Protein AF-A0A133UCU9-F1 (afdb_monomer)

Sequence (94 aa):
MPTNNNGRTIEKESYPVDVVDTTGAGDVFHGAFIAGLLKGYDYETATEFASGASAMNCKSLGGRSGIPTYEELVDFLLERSPGWDERKAGEQNK

Structure (mmCIF, N/CA/C/O backbone):
data_AF-A0A133UCU9-F1
#
_entry.id   AF-A0A133UCU9-F1
#
loop_
_atom_site.group_PDB
_atom_site.id
_atom_site.type_symbol
_atom_site.label_atom_id
_atom_site.label_alt_id
_atom_site.label_comp_id
_atom_site.label_asym_id
_atom_site.label_entity_id
_atom_site.label_seq_id
_atom_site.pdbx_PDB_ins_code
_atom_site.Cartn_x
_atom_site.Cartn_y
_atom_site.Cartn_z
_atom_site.occupancy
_atom_site.B_iso_or_equiv
_atom_site.auth_seq_id
_atom_site.auth_comp_id
_atom_site.auth_asym_id
_atom_site.auth_atom_id
_atom_site.pdbx_PDB_model_num
ATOM 1 N N . MET A 1 1 ? -18.521 28.521 15.335 1.00 37.16 1 MET A N 1
ATOM 2 C CA . MET A 1 1 ? -18.844 27.082 15.392 1.00 37.16 1 MET A CA 1
ATOM 3 C C . MET A 1 1 ? -17.665 26.376 16.030 1.00 37.16 1 MET A C 1
ATOM 5 O O . MET A 1 1 ? -16.567 26.570 15.524 1.00 37.16 1 MET A O 1
ATOM 9 N N . PRO A 1 2 ? -17.828 25.645 17.138 1.00 40.38 2 PRO A N 1
ATOM 10 C CA . PRO A 1 2 ? -16.749 24.813 17.643 1.00 40.38 2 PRO A CA 1
ATOM 11 C C . PRO A 1 2 ? -16.660 23.568 16.749 1.00 40.38 2 PRO A C 1
ATOM 13 O O . PRO A 1 2 ? -17.527 22.701 16.786 1.00 40.38 2 PRO A O 1
ATOM 16 N N . THR A 1 3 ? -15.662 23.526 15.868 1.00 44.78 3 THR A N 1
ATOM 17 C CA . THR A 1 3 ? -15.237 22.294 15.198 1.00 44.78 3 THR A CA 1
ATOM 18 C C . THR A 1 3 ? -14.366 21.540 16.185 1.00 44.78 3 THR A C 1
ATOM 20 O O . THR A 1 3 ? -13.231 21.943 16.443 1.00 44.78 3 THR A O 1
ATOM 23 N N . ASN A 1 4 ? -14.900 20.473 16.764 1.00 49.03 4 ASN A N 1
ATOM 24 C CA . ASN A 1 4 ? -14.146 19.569 17.621 1.00 49.03 4 ASN A CA 1
ATOM 25 C C . ASN A 1 4 ? -13.172 18.781 16.726 1.00 49.03 4 ASN A C 1
ATOM 27 O O . ASN A 1 4 ? -13.422 17.634 16.372 1.00 49.03 4 ASN A O 1
ATOM 31 N N . ASN A 1 5 ? -12.089 19.427 16.292 1.00 51.19 5 ASN A N 1
ATOM 32 C CA . ASN A 1 5 ? -10.973 18.788 15.610 1.00 51.19 5 ASN A CA 1
ATOM 33 C C . ASN A 1 5 ? -10.144 18.065 16.673 1.00 51.19 5 ASN A C 1
ATOM 35 O O . ASN A 1 5 ? -9.089 18.541 17.081 1.00 51.19 5 ASN A O 1
ATOM 39 N N . ASN A 1 6 ? -10.584 16.882 17.100 1.00 60.59 6 ASN A N 1
ATOM 40 C CA . ASN A 1 6 ? -9.709 15.953 17.823 1.00 60.59 6 ASN A CA 1
ATOM 41 C C . ASN A 1 6 ? -8.701 15.311 16.851 1.00 60.59 6 ASN A C 1
ATOM 43 O O . ASN A 1 6 ? -8.490 14.107 16.927 1.00 60.59 6 ASN A O 1
ATOM 47 N N . GLY A 1 7 ? -8.175 16.093 15.893 1.00 67.75 7 GLY A N 1
ATOM 48 C CA . GLY A 1 7 ? -7.489 15.658 14.677 1.00 67.75 7 GLY A CA 1
ATOM 49 C C . GLY A 1 7 ? -6.594 14.460 14.942 1.00 67.75 7 GLY A C 1
ATOM 50 O O . GLY A 1 7 ? -5.511 14.604 15.501 1.00 67.75 7 GLY A O 1
ATOM 51 N N . ARG A 1 8 ? -7.098 13.271 14.601 1.00 78.00 8 ARG A N 1
ATOM 52 C CA . ARG A 1 8 ? -6.380 12.022 14.814 1.00 78.00 8 ARG A CA 1
ATOM 53 C C . ARG A 1 8 ? -5.460 11.838 13.623 1.00 78.00 8 ARG A C 1
ATOM 55 O O . ARG A 1 8 ? -5.931 11.589 12.517 1.00 78.00 8 ARG A O 1
ATOM 62 N N . THR A 1 9 ? -4.167 11.981 13.863 1.00 82.75 9 THR A N 1
ATOM 63 C CA . THR A 1 9 ? -3.133 11.639 12.889 1.00 82.75 9 THR A CA 1
ATOM 64 C C . THR A 1 9 ? -2.801 10.161 13.038 1.00 82.75 9 THR A C 1
ATOM 66 O O . THR A 1 9 ? -2.597 9.682 14.153 1.00 82.75 9 THR A O 1
ATOM 69 N N . ILE A 1 10 ? -2.772 9.443 11.918 1.00 83.06 10 ILE A N 1
ATOM 70 C CA . ILE A 1 10 ? -2.291 8.065 11.837 1.00 83.06 10 ILE A CA 1
ATOM 71 C C . ILE A 1 10 ? -0.995 8.116 11.039 1.00 83.06 10 ILE A C 1
ATOM 73 O O . ILE A 1 10 ? -0.983 8.602 9.910 1.00 83.06 10 ILE A O 1
ATOM 77 N N . GLU A 1 11 ? 0.086 7.634 11.639 1.00 86.00 11 GLU A N 1
ATOM 78 C CA . GLU A 1 11 ? 1.386 7.511 10.989 1.00 86.00 11 GLU A CA 1
ATOM 79 C C . GLU A 1 11 ? 1.716 6.028 10.841 1.00 86.00 11 GLU A C 1
ATOM 81 O O . GLU A 1 11 ? 1.532 5.241 11.771 1.00 86.00 11 GLU A O 1
ATOM 86 N N . LYS A 1 12 ? 2.185 5.639 9.655 1.00 84.62 12 LYS A N 1
ATOM 87 C CA . LYS A 1 12 ? 2.583 4.267 9.348 1.00 84.62 12 LYS A CA 1
ATOM 88 C C . LYS A 1 12 ? 3.921 4.300 8.627 1.00 84.62 12 LYS A C 1
ATOM 90 O O . LYS A 1 12 ? 4.103 5.060 7.678 1.00 84.62 12 LYS A O 1
ATOM 95 N N . GLU A 1 13 ? 4.847 3.466 9.085 1.00 87.44 13 GLU A N 1
ATOM 96 C CA . GLU A 1 13 ? 6.115 3.264 8.393 1.00 87.44 13 GLU A CA 1
ATOM 97 C C . GLU A 1 13 ? 5.905 2.502 7.080 1.00 87.44 13 GLU A C 1
ATOM 99 O O . GLU A 1 13 ? 5.076 1.593 6.984 1.00 87.44 13 GLU A O 1
ATOM 104 N N . SER A 1 14 ? 6.682 2.865 6.061 1.00 85.94 14 SER A N 1
ATOM 105 C CA . SER A 1 14 ? 6.689 2.166 4.778 1.00 85.94 14 SER A CA 1
ATOM 106 C C . SER A 1 14 ? 7.264 0.756 4.908 1.00 85.94 14 SER A C 1
ATOM 108 O O . SER A 1 14 ? 8.229 0.544 5.644 1.00 85.94 14 SER A O 1
ATOM 110 N N . TYR A 1 15 ? 6.767 -0.183 4.103 1.00 92.25 15 TYR A N 1
ATOM 111 C CA . TYR A 1 15 ? 7.356 -1.517 4.028 1.00 92.25 15 TYR A CA 1
ATOM 112 C C . TYR A 1 15 ? 8.67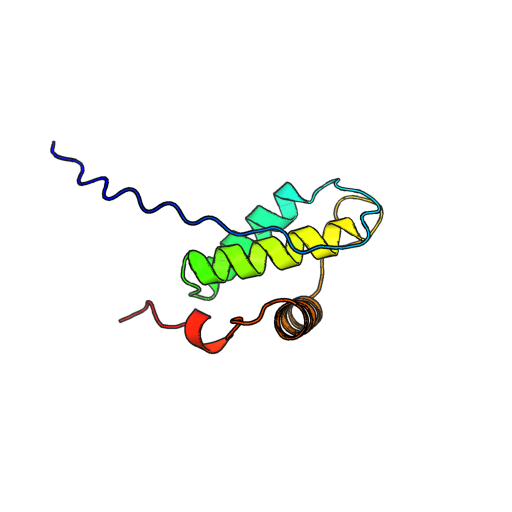7 -1.505 3.244 1.00 92.25 15 TYR A C 1
ATOM 114 O O . TYR A 1 15 ? 8.695 -1.040 2.101 1.00 92.25 15 TYR A O 1
ATOM 122 N N . PRO A 1 16 ? 9.774 -2.051 3.805 1.00 91.88 16 PRO A N 1
ATOM 123 C CA . PRO A 1 16 ? 11.043 -2.137 3.099 1.00 91.88 16 PRO A CA 1
ATOM 124 C C . PRO A 1 16 ? 10.959 -3.184 1.982 1.00 91.88 16 PRO A C 1
ATOM 126 O O . PRO A 1 16 ? 10.678 -4.364 2.221 1.00 91.88 16 PRO A O 1
ATOM 129 N N . VAL A 1 17 ? 11.223 -2.740 0.756 1.00 92.31 17 VAL A N 1
ATOM 130 C CA . VAL A 1 17 ? 11.198 -3.547 -0.468 1.00 92.31 17 VAL A CA 1
ATOM 131 C C . VAL A 1 17 ? 12.350 -3.142 -1.386 1.00 92.31 17 VAL A C 1
ATOM 133 O O . VAL A 1 17 ? 12.822 -2.006 -1.327 1.00 92.31 17 VAL A O 1
ATOM 136 N N . ASP A 1 18 ? 12.773 -4.050 -2.262 1.00 92.94 18 ASP A N 1
ATOM 137 C CA . ASP A 1 18 ? 13.736 -3.737 -3.320 1.00 92.94 18 ASP A CA 1
ATOM 138 C C . ASP A 1 18 ? 13.041 -2.912 -4.415 1.00 92.94 18 ASP A C 1
ATOM 140 O O . ASP A 1 18 ? 12.293 -3.442 -5.239 1.00 92.94 18 ASP A O 1
ATOM 144 N N . VAL A 1 19 ? 13.238 -1.592 -4.374 1.00 93.69 19 VAL A N 1
ATOM 145 C CA . VAL A 1 19 ? 12.567 -0.638 -5.270 1.00 93.69 19 VAL A CA 1
ATOM 146 C C . VAL A 1 19 ? 13.197 -0.662 -6.662 1.00 93.69 19 VAL A C 1
ATOM 148 O O . VAL A 1 19 ? 14.405 -0.489 -6.813 1.00 93.69 19 VAL A O 1
ATOM 151 N N . VAL A 1 20 ? 12.351 -0.807 -7.681 1.00 94.06 20 VAL A N 1
ATOM 152 C CA . VAL A 1 20 ? 12.705 -0.736 -9.105 1.00 94.06 20 VAL A CA 1
ATOM 153 C C . VAL A 1 20 ? 12.219 0.576 -9.726 1.00 94.06 20 VAL A C 1
ATOM 155 O O . VAL A 1 20 ? 12.981 1.233 -10.431 1.00 94.06 20 VAL A O 1
ATOM 158 N N . ASP A 1 21 ? 10.972 0.976 -9.463 1.00 90.94 21 ASP A N 1
ATOM 159 C CA . ASP A 1 21 ? 10.351 2.188 -10.013 1.00 90.94 21 ASP A CA 1
ATOM 160 C C . ASP A 1 21 ? 9.221 2.664 -9.089 1.00 90.94 21 ASP A C 1
ATOM 162 O O . ASP A 1 21 ? 8.389 1.873 -8.669 1.00 90.94 21 ASP A O 1
ATOM 166 N N . THR A 1 22 ? 9.169 3.956 -8.762 1.00 91.88 22 THR A N 1
ATOM 167 C CA . THR A 1 22 ? 8.143 4.538 -7.876 1.00 91.88 22 THR A CA 1
ATOM 168 C C . THR A 1 22 ? 6.949 5.125 -8.628 1.00 91.88 22 THR A C 1
ATOM 170 O O . THR A 1 22 ? 6.006 5.631 -8.010 1.00 91.88 22 THR A O 1
ATOM 173 N N . THR A 1 23 ? 6.960 5.070 -9.962 1.00 93.75 23 THR A N 1
ATOM 174 C CA . THR A 1 23 ? 5.867 5.556 -10.806 1.00 93.75 23 THR A CA 1
ATOM 175 C C . THR A 1 23 ? 4.544 4.919 -10.377 1.00 93.75 23 THR A C 1
ATOM 177 O O . THR A 1 23 ? 4.453 3.710 -10.188 1.00 93.75 23 THR A O 1
ATOM 180 N N . GLY A 1 24 ? 3.498 5.729 -10.196 1.00 90.69 24 GLY A N 1
ATOM 181 C CA . GLY A 1 24 ? 2.160 5.253 -9.818 1.00 90.69 24 GLY A CA 1
ATOM 182 C C . GLY A 1 24 ? 1.998 4.799 -8.361 1.00 90.69 24 GLY A C 1
ATOM 183 O O . GLY A 1 24 ? 0.875 4.525 -7.953 1.00 90.69 24 GLY A O 1
ATOM 184 N N . ALA A 1 25 ? 3.054 4.782 -7.537 1.00 92.56 25 ALA A N 1
ATOM 185 C CA . ALA A 1 25 ? 2.965 4.338 -6.140 1.00 92.56 25 ALA A CA 1
ATOM 186 C C . ALA A 1 25 ? 1.913 5.117 -5.325 1.00 92.56 25 ALA A C 1
ATOM 188 O O . ALA A 1 25 ? 1.201 4.531 -4.507 1.00 92.56 25 ALA A O 1
ATOM 189 N N . GLY A 1 26 ? 1.775 6.424 -5.582 1.00 93.19 26 GLY A N 1
ATOM 190 C CA . GLY A 1 26 ? 0.750 7.267 -4.964 1.00 93.19 26 GLY A CA 1
ATOM 191 C C . GLY A 1 26 ? -0.668 6.951 -5.445 1.00 93.19 26 GLY A C 1
ATOM 192 O O . GLY A 1 26 ? -1.584 6.892 -4.629 1.00 93.19 26 GLY A O 1
ATOM 193 N N . ASP A 1 27 ? -0.862 6.695 -6.739 1.00 95.12 27 ASP A N 1
ATOM 194 C CA . ASP A 1 27 ? -2.175 6.319 -7.285 1.00 95.12 27 ASP A CA 1
ATOM 195 C C . ASP A 1 27 ? -2.632 4.971 -6.719 1.00 95.12 27 ASP A C 1
ATOM 197 O O . ASP A 1 27 ? -3.783 4.815 -6.308 1.00 95.12 27 ASP A O 1
ATOM 201 N N . VAL A 1 28 ? -1.702 4.015 -6.628 1.00 94.94 28 VAL A N 1
ATOM 202 C CA . VAL A 1 28 ? -1.935 2.696 -6.030 1.00 94.94 28 VAL A CA 1
ATOM 203 C C . VAL A 1 28 ? -2.258 2.817 -4.546 1.00 94.94 28 VAL A C 1
ATOM 205 O O . VAL A 1 28 ? -3.201 2.177 -4.088 1.00 94.94 28 VAL A O 1
ATOM 208 N N . PHE A 1 29 ? -1.545 3.672 -3.806 1.00 95.88 29 PHE A N 1
ATOM 209 C CA . PHE A 1 29 ? -1.841 3.927 -2.397 1.00 95.88 29 PHE A CA 1
ATOM 210 C C . PHE A 1 29 ? -3.278 4.430 -2.214 1.00 95.88 29 PHE A C 1
ATOM 212 O O . PHE A 1 29 ? -4.054 3.826 -1.479 1.00 95.88 29 PHE A O 1
ATOM 219 N N . HIS A 1 30 ? -3.673 5.497 -2.916 1.00 96.31 30 HIS A N 1
ATOM 220 C CA . HIS A 1 30 ? -5.022 6.054 -2.773 1.00 96.31 30 HIS A CA 1
ATOM 221 C C . HIS A 1 30 ? -6.101 5.076 -3.249 1.00 96.31 30 HIS A C 1
ATOM 223 O O . HIS A 1 30 ? -7.141 4.950 -2.604 1.00 96.31 30 HIS A O 1
ATOM 229 N N . GLY A 1 31 ? -5.850 4.354 -4.345 1.00 96.00 31 GLY A N 1
ATOM 230 C CA . GLY A 1 31 ? -6.759 3.330 -4.852 1.00 96.00 31 GLY A CA 1
ATOM 231 C C . GLY A 1 31 ? -6.983 2.205 -3.841 1.00 96.00 31 GLY A C 1
ATOM 232 O O . GLY A 1 31 ? -8.127 1.870 -3.538 1.00 96.00 31 GLY A O 1
ATOM 233 N N . ALA A 1 32 ? -5.904 1.670 -3.267 1.00 95.75 32 ALA A N 1
ATOM 234 C CA . ALA A 1 32 ? -5.967 0.632 -2.243 1.00 95.75 32 ALA A CA 1
ATOM 235 C C . ALA A 1 32 ? -6.598 1.143 -0.939 1.00 95.75 32 ALA A C 1
ATOM 237 O O . ALA A 1 32 ? -7.399 0.435 -0.334 1.00 95.75 32 ALA A O 1
ATOM 238 N N . PHE A 1 33 ? -6.318 2.385 -0.539 1.00 95.56 33 PHE A N 1
ATOM 239 C CA . PHE A 1 33 ? -6.924 3.007 0.638 1.00 95.56 33 PHE A CA 1
ATOM 240 C C . PHE A 1 33 ? -8.446 3.113 0.494 1.00 95.56 33 PHE A C 1
ATOM 242 O O . PHE A 1 33 ? -9.188 2.642 1.354 1.00 95.56 33 PHE A O 1
ATOM 249 N N . ILE A 1 34 ? -8.924 3.658 -0.630 1.00 96.19 34 ILE A N 1
ATOM 250 C CA . ILE A 1 34 ? -10.359 3.760 -0.928 1.00 96.19 34 ILE A CA 1
ATOM 251 C C . ILE A 1 34 ? -10.987 2.365 -1.017 1.00 96.19 34 ILE A C 1
ATOM 253 O O . ILE A 1 34 ? -12.074 2.154 -0.483 1.00 96.19 34 ILE A O 1
ATOM 257 N N . ALA A 1 35 ? -10.308 1.398 -1.640 1.00 94.56 35 ALA A N 1
ATOM 258 C CA . ALA A 1 35 ? -10.785 0.018 -1.705 1.00 94.56 35 ALA A CA 1
ATOM 259 C C . ALA A 1 35 ? -10.930 -0.616 -0.309 1.00 94.56 35 ALA A C 1
ATOM 261 O O . ALA A 1 35 ? -11.927 -1.290 -0.053 1.00 94.56 35 ALA A O 1
ATOM 262 N N . GLY A 1 36 ? -9.983 -0.364 0.600 1.00 93.06 36 GLY A N 1
ATOM 263 C CA . GLY A 1 36 ? -10.063 -0.781 2.000 1.00 93.06 36 GLY A CA 1
ATOM 264 C C . GLY A 1 36 ? -11.261 -0.156 2.716 1.00 93.06 36 GLY A C 1
ATOM 265 O O . GLY A 1 36 ? -12.067 -0.869 3.310 1.00 93.06 36 GLY A O 1
ATOM 266 N N . LEU A 1 37 ? -11.455 1.159 2.585 1.00 93.12 37 LEU A N 1
ATOM 267 C CA . LEU A 1 37 ? -12.618 1.839 3.170 1.00 93.12 37 LEU A CA 1
ATOM 268 C C . LEU A 1 37 ? -13.948 1.274 2.641 1.00 93.12 37 LEU A C 1
ATOM 270 O O . LEU A 1 37 ? -14.871 1.040 3.417 1.00 93.12 37 LEU A O 1
ATOM 274 N N . LEU A 1 38 ? -14.045 0.993 1.336 1.00 93.06 38 LEU A N 1
ATOM 275 C CA . LEU A 1 38 ? -15.234 0.378 0.729 1.00 93.06 38 LEU A CA 1
ATOM 276 C C . LEU A 1 38 ? -15.473 -1.066 1.199 1.00 93.06 38 LEU A C 1
ATOM 278 O O . LEU A 1 38 ? -16.612 -1.532 1.174 1.00 93.06 38 LEU A O 1
ATOM 282 N N . LYS A 1 39 ? -14.425 -1.765 1.648 1.00 89.69 39 LYS A N 1
ATOM 283 C CA . LYS A 1 39 ? -14.516 -3.078 2.304 1.00 89.69 39 LYS A CA 1
ATOM 284 C C . LYS A 1 39 ? -14.914 -2.994 3.785 1.00 89.69 39 LYS A C 1
ATOM 286 O O . LYS A 1 39 ? -15.179 -4.036 4.376 1.00 89.69 39 LYS A O 1
ATOM 291 N N . GLY A 1 40 ? -14.999 -1.794 4.364 1.00 89.00 40 GLY A N 1
ATOM 292 C CA . GLY A 1 40 ? -15.351 -1.569 5.772 1.00 89.00 40 GLY A CA 1
ATOM 293 C C . GLY A 1 40 ? -14.154 -1.387 6.707 1.00 89.00 40 GLY A C 1
ATOM 294 O O . GLY A 1 40 ? -14.339 -1.380 7.924 1.00 89.00 40 GLY A O 1
ATOM 295 N N . TYR A 1 41 ? -12.948 -1.233 6.151 1.00 89.88 41 TYR A N 1
ATOM 296 C CA . TYR A 1 41 ? -11.716 -1.147 6.928 1.00 89.88 41 TYR A CA 1
ATOM 297 C C . TYR A 1 41 ? -11.696 0.189 7.663 1.00 89.88 41 TYR A C 1
ATOM 299 O O . TYR A 1 41 ? -12.087 1.218 7.105 1.00 89.88 41 TYR A O 1
ATOM 307 N N . ASP A 1 42 ? -11.217 0.195 8.906 1.00 88.81 42 ASP A N 1
ATOM 308 C CA . ASP A 1 42 ? -10.948 1.457 9.580 1.00 88.81 42 ASP A CA 1
ATOM 309 C C . ASP A 1 42 ? -9.731 2.165 8.967 1.00 88.81 42 ASP A C 1
ATOM 311 O O . ASP A 1 42 ? -8.993 1.607 8.153 1.00 88.81 42 ASP A O 1
ATOM 315 N N . TYR A 1 43 ? -9.520 3.428 9.340 1.00 90.38 43 TYR A N 1
ATOM 316 C CA . TYR A 1 43 ? -8.446 4.230 8.757 1.00 90.38 43 TYR A CA 1
ATOM 317 C C . TYR A 1 43 ? -7.052 3.630 8.982 1.00 90.38 43 TYR A C 1
ATOM 319 O O . TYR A 1 43 ? -6.195 3.769 8.112 1.00 90.38 43 TYR A O 1
ATOM 327 N N . GLU A 1 44 ? -6.814 2.958 10.111 1.00 90.06 44 GLU A N 1
ATOM 328 C CA . GLU A 1 44 ? -5.526 2.318 10.405 1.00 90.06 44 GLU A CA 1
ATOM 329 C C . GLU A 1 44 ? -5.305 1.109 9.492 1.00 90.06 44 GLU A C 1
ATOM 331 O O . GLU A 1 44 ? -4.288 1.040 8.798 1.00 90.06 44 GLU A O 1
ATOM 336 N N . THR A 1 45 ? -6.298 0.225 9.393 1.00 91.19 45 THR A N 1
ATOM 337 C CA . THR A 1 45 ? -6.237 -0.973 8.547 1.00 91.19 45 THR A CA 1
ATOM 338 C C . THR A 1 45 ? -6.188 -0.612 7.062 1.00 91.19 45 THR A C 1
ATOM 340 O O . THR A 1 45 ? -5.426 -1.201 6.298 1.00 91.19 45 THR A O 1
ATOM 343 N N . ALA A 1 46 ? -6.946 0.401 6.630 1.00 92.88 46 ALA A N 1
ATOM 344 C CA . ALA A 1 46 ? -6.899 0.906 5.260 1.00 92.88 46 ALA A CA 1
ATOM 345 C C . ALA A 1 46 ? -5.532 1.527 4.924 1.00 92.88 46 ALA A C 1
ATOM 347 O O . ALA A 1 46 ? -5.021 1.317 3.824 1.00 92.88 46 ALA A O 1
ATOM 348 N N . THR A 1 47 ? -4.914 2.253 5.865 1.00 93.06 47 THR A N 1
ATOM 349 C CA . THR A 1 47 ? -3.563 2.821 5.690 1.00 93.06 47 THR A CA 1
ATOM 350 C C . THR A 1 47 ? -2.510 1.722 5.582 1.00 93.06 47 THR A C 1
ATOM 352 O O . THR A 1 47 ? -1.603 1.810 4.753 1.00 93.06 47 THR A O 1
ATOM 355 N N . GLU A 1 48 ? -2.638 0.666 6.384 1.00 93.44 48 GLU A N 1
ATOM 356 C CA . GLU A 1 48 ? -1.759 -0.500 6.346 1.00 93.44 48 GLU A CA 1
ATOM 357 C C . GLU A 1 48 ? -1.863 -1.247 5.009 1.00 93.44 48 GLU A C 1
ATOM 359 O O . GLU A 1 48 ? -0.854 -1.468 4.334 1.00 93.44 48 GLU A O 1
ATOM 364 N N . PHE A 1 49 ? -3.094 -1.521 4.573 1.00 94.12 49 PHE A N 1
ATOM 365 C CA . PHE A 1 49 ? -3.397 -2.149 3.290 1.00 94.12 49 PHE A CA 1
ATOM 366 C C . PHE A 1 49 ? -2.845 -1.342 2.104 1.00 94.12 49 PHE A C 1
ATOM 368 O O . PHE A 1 49 ? -2.168 -1.879 1.224 1.00 94.12 49 PHE A O 1
ATOM 375 N N 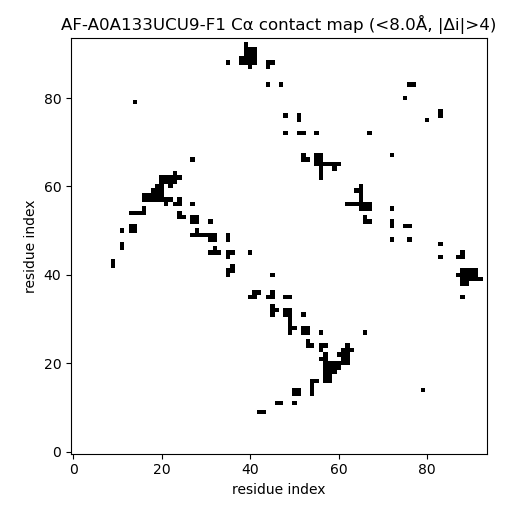. ALA A 1 50 ? -3.067 -0.026 2.109 1.00 95.44 50 ALA A N 1
ATOM 376 C CA . ALA A 1 50 ? -2.584 0.881 1.074 1.00 95.44 50 ALA A CA 1
ATOM 377 C C . ALA A 1 50 ? -1.055 0.983 1.024 1.00 95.44 50 ALA A C 1
ATOM 379 O O . ALA A 1 50 ? -0.463 0.988 -0.059 1.00 95.44 50 ALA A O 1
ATOM 380 N N . SER A 1 51 ? -0.409 1.024 2.192 1.00 95.38 51 SER A N 1
ATOM 381 C CA . SER A 1 51 ? 1.052 1.043 2.309 1.00 95.38 51 SER A CA 1
ATOM 382 C C . SER A 1 51 ? 1.672 -0.224 1.721 1.00 95.38 51 SER A C 1
ATOM 384 O O . SER A 1 51 ? 2.672 -0.139 1.006 1.00 95.38 51 SER A O 1
ATOM 386 N N . GLY A 1 52 ? 1.061 -1.388 1.966 1.00 94.94 52 GLY A N 1
ATOM 387 C CA . GLY A 1 52 ? 1.496 -2.655 1.379 1.00 94.94 52 GLY A CA 1
ATOM 388 C C . GLY A 1 52 ? 1.371 -2.660 -0.144 1.00 94.94 52 GLY A C 1
ATOM 389 O O . GLY A 1 52 ? 2.343 -2.950 -0.841 1.00 94.94 52 GLY A O 1
ATOM 390 N N . ALA A 1 53 ? 0.213 -2.245 -0.670 1.00 95.94 53 ALA A N 1
ATOM 391 C CA . ALA A 1 53 ? -0.040 -2.199 -2.111 1.00 95.94 53 ALA A CA 1
ATOM 392 C C . ALA A 1 53 ? 0.954 -1.284 -2.843 1.00 95.94 53 ALA A C 1
ATOM 394 O O . ALA A 1 53 ? 1.513 -1.648 -3.879 1.00 95.94 53 ALA A O 1
ATOM 395 N N . SER A 1 54 ? 1.200 -0.100 -2.275 1.00 95.62 54 SER A N 1
ATOM 396 C CA . SER A 1 54 ? 2.143 0.881 -2.813 1.00 95.62 54 SER A CA 1
ATOM 397 C C . SER A 1 54 ? 3.576 0.339 -2.827 1.00 95.62 54 SER A C 1
ATOM 399 O O . SER A 1 54 ? 4.257 0.421 -3.849 1.00 95.62 54 SER A O 1
ATOM 401 N N . ALA A 1 55 ? 4.011 -0.294 -1.732 1.00 94.88 55 ALA A N 1
ATOM 402 C CA . ALA A 1 55 ? 5.332 -0.909 -1.645 1.00 94.88 55 ALA A CA 1
ATOM 403 C C . ALA A 1 55 ? 5.506 -2.047 -2.664 1.00 94.88 55 ALA A C 1
ATOM 405 O O . ALA A 1 55 ? 6.541 -2.134 -3.319 1.00 94.88 55 ALA A O 1
ATOM 406 N N . MET A 1 56 ? 4.492 -2.893 -2.860 1.00 94.62 56 MET A N 1
ATOM 407 C CA . MET A 1 56 ? 4.550 -3.953 -3.872 1.00 94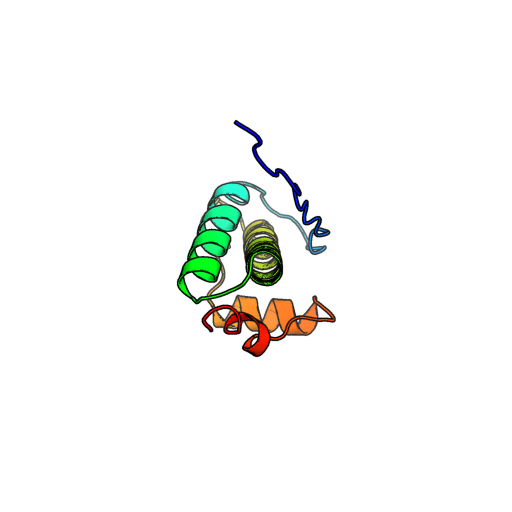.62 56 MET A CA 1
ATOM 408 C C . MET A 1 56 ? 4.633 -3.395 -5.295 1.00 94.62 56 MET A C 1
ATOM 410 O O . MET A 1 56 ? 5.440 -3.891 -6.084 1.00 94.62 56 MET A O 1
ATOM 414 N N . ASN A 1 57 ? 3.898 -2.317 -5.596 1.00 94.38 57 ASN A N 1
ATOM 415 C CA . ASN A 1 57 ? 3.987 -1.653 -6.896 1.00 94.38 57 ASN A CA 1
ATOM 416 C C . ASN A 1 57 ? 5.396 -1.136 -7.188 1.00 94.38 57 ASN A C 1
ATOM 418 O O . ASN A 1 57 ? 5.878 -1.284 -8.309 1.00 94.38 57 ASN A O 1
ATOM 422 N N . CYS A 1 58 ? 6.091 -0.630 -6.167 1.00 93.50 58 CYS A N 1
ATOM 423 C CA . CYS A 1 58 ? 7.456 -0.134 -6.310 1.00 93.50 58 CYS A CA 1
ATOM 424 C C . CYS A 1 58 ? 8.483 -1.196 -6.751 1.00 93.50 58 CYS A C 1
ATOM 426 O O . CYS A 1 58 ? 9.590 -0.843 -7.158 1.00 93.50 58 CYS A O 1
ATOM 428 N N . LYS A 1 59 ? 8.149 -2.492 -6.677 1.00 92.62 59 LYS A N 1
ATOM 429 C CA . LYS A 1 59 ? 9.038 -3.607 -7.052 1.00 92.62 59 LYS A CA 1
ATOM 430 C C . LYS A 1 59 ? 9.045 -3.912 -8.556 1.00 92.62 59 LYS A C 1
ATOM 432 O O . LYS A 1 59 ? 9.792 -4.787 -8.985 1.00 92.62 59 LYS A O 1
ATOM 437 N N . SER A 1 60 ? 8.208 -3.243 -9.352 1.00 90.00 60 SER A N 1
ATOM 438 C CA . SER A 1 60 ? 8.069 -3.492 -10.794 1.00 90.00 60 SER A CA 1
ATOM 439 C C . SER A 1 60 ? 8.205 -2.209 -11.605 1.00 90.00 60 SER A C 1
ATOM 441 O O . SER A 1 60 ? 7.924 -1.125 -11.113 1.00 90.00 60 SER A O 1
ATOM 443 N N . LEU A 1 61 ? 8.608 -2.336 -12.871 1.00 90.19 61 LEU A N 1
ATOM 444 C CA . LEU A 1 61 ? 8.739 -1.196 -13.777 1.00 90.19 61 LEU A CA 1
ATOM 445 C C . LEU A 1 61 ? 7.367 -0.706 -14.279 1.00 90.19 61 LEU A C 1
ATOM 447 O O . LEU A 1 61 ? 6.574 -1.487 -14.821 1.00 90.19 61 LEU A O 1
ATOM 451 N N . GLY A 1 62 ? 7.136 0.604 -14.190 1.00 82.44 62 GLY A N 1
ATOM 452 C CA . GLY A 1 62 ? 5.924 1.285 -14.637 1.00 82.44 62 GLY A CA 1
ATOM 453 C C . GLY A 1 62 ? 4.783 1.256 -13.616 1.00 82.44 62 GLY A C 1
ATOM 454 O O . GLY A 1 62 ? 4.629 0.321 -12.839 1.00 82.44 62 GLY A O 1
ATOM 455 N N . GLY A 1 63 ? 3.906 2.263 -13.660 1.00 77.25 63 GLY A N 1
ATOM 456 C CA . GLY A 1 63 ? 2.923 2.507 -12.591 1.00 77.25 63 GLY A CA 1
ATOM 457 C C . GLY A 1 63 ? 1.682 1.619 -12.526 1.00 77.25 63 GLY A C 1
ATOM 458 O O . GLY A 1 63 ? 0.709 2.001 -11.885 1.00 77.25 63 GLY A O 1
ATOM 459 N N . ARG A 1 64 ? 1.674 0.474 -13.215 1.00 81.94 64 ARG A N 1
ATOM 460 C CA . ARG A 1 64 ? 0.564 -0.500 -13.164 1.00 81.94 64 ARG A CA 1
ATOM 461 C C . ARG A 1 64 ? 1.019 -1.950 -13.114 1.00 81.94 64 ARG A C 1
ATOM 463 O O . ARG A 1 64 ? 0.279 -2.795 -12.627 1.00 81.94 64 ARG A O 1
ATOM 470 N N . SER A 1 65 ? 2.210 -2.239 -13.629 1.00 82.31 65 SER A N 1
ATOM 471 C CA . SER A 1 65 ? 2.729 -3.602 -13.752 1.00 82.31 65 SER A CA 1
ATOM 472 C C . SER A 1 65 ? 2.946 -4.277 -12.397 1.00 82.31 65 SER A C 1
ATOM 474 O O . SER A 1 65 ? 2.932 -5.499 -12.333 1.00 82.31 65 SER A O 1
ATOM 476 N N . GLY A 1 66 ? 3.164 -3.490 -11.337 1.00 85.25 66 GLY A N 1
ATOM 477 C CA . GLY A 1 66 ? 3.397 -3.985 -9.982 1.00 85.25 66 GLY A CA 1
ATOM 478 C C . GLY A 1 66 ? 2.175 -3.957 -9.068 1.00 85.25 66 GLY A C 1
ATOM 479 O O . GLY A 1 66 ? 2.330 -4.224 -7.879 1.00 85.25 66 GLY A O 1
ATOM 480 N N . ILE A 1 67 ? 0.986 -3.603 -9.569 1.00 91.94 67 ILE A N 1
ATOM 481 C CA . ILE A 1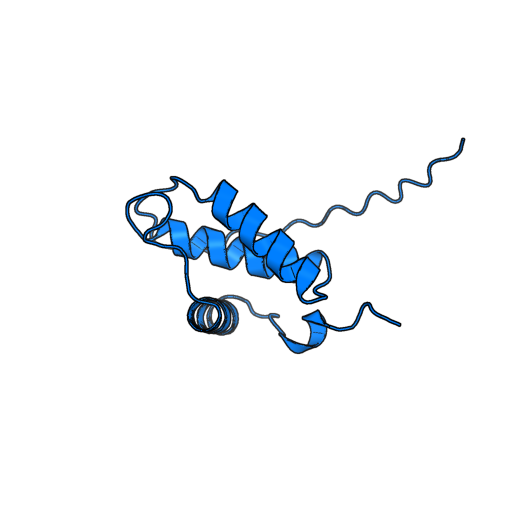 67 ? -0.226 -3.584 -8.741 1.00 91.94 67 ILE A CA 1
ATOM 482 C C . ILE A 1 67 ? -0.547 -5.028 -8.335 1.00 91.94 67 ILE A C 1
ATOM 484 O O . ILE A 1 67 ? -0.817 -5.840 -9.223 1.00 91.94 67 ILE A O 1
ATOM 488 N N . PRO A 1 68 ? -0.527 -5.358 -7.032 1.00 92.62 68 PRO A N 1
ATOM 489 C CA . PRO A 1 68 ? -0.778 -6.719 -6.590 1.00 92.62 68 PRO A CA 1
ATOM 490 C C . PRO A 1 68 ? -2.262 -7.075 -6.699 1.00 92.62 68 PRO A C 1
ATOM 492 O O . PRO A 1 68 ? -3.145 -6.212 -6.630 1.00 92.62 68 PRO A O 1
ATOM 495 N N . THR A 1 69 ? -2.538 -8.369 -6.808 1.00 94.88 69 THR A N 1
ATOM 496 C CA . THR A 1 69 ? -3.859 -8.921 -6.496 1.00 94.88 69 THR A CA 1
ATOM 497 C C . THR A 1 69 ? -4.160 -8.794 -5.001 1.00 94.88 69 THR A C 1
ATOM 499 O O . THR A 1 69 ? -3.289 -8.480 -4.184 1.00 94.88 69 THR A O 1
ATOM 502 N N . TYR A 1 70 ? -5.419 -9.023 -4.627 1.00 92.19 70 TYR A N 1
ATOM 503 C CA . TYR A 1 70 ? -5.820 -8.975 -3.225 1.00 92.19 70 TYR A CA 1
ATOM 504 C C . TYR A 1 70 ? -5.080 -10.033 -2.399 1.00 92.19 70 TYR A C 1
ATOM 506 O O . TYR A 1 70 ? -4.567 -9.732 -1.326 1.00 92.19 70 TYR A O 1
ATOM 514 N N . GLU A 1 71 ? -4.990 -11.247 -2.933 1.00 93.56 71 GLU A N 1
ATOM 515 C CA . GLU A 1 71 ? -4.357 -12.394 -2.295 1.00 93.56 71 GLU A CA 1
ATOM 516 C C . GLU A 1 71 ? -2.856 -12.155 -2.091 1.00 93.56 71 GLU A C 1
ATOM 518 O O . GLU A 1 71 ? -2.364 -12.289 -0.974 1.00 93.56 71 GLU A O 1
ATOM 523 N N . GLU A 1 72 ? -2.147 -11.692 -3.126 1.00 94.88 72 GLU A N 1
ATOM 524 C CA . GLU A 1 72 ? -0.714 -11.374 -3.034 1.00 94.88 72 GLU A CA 1
ATOM 525 C C . GLU A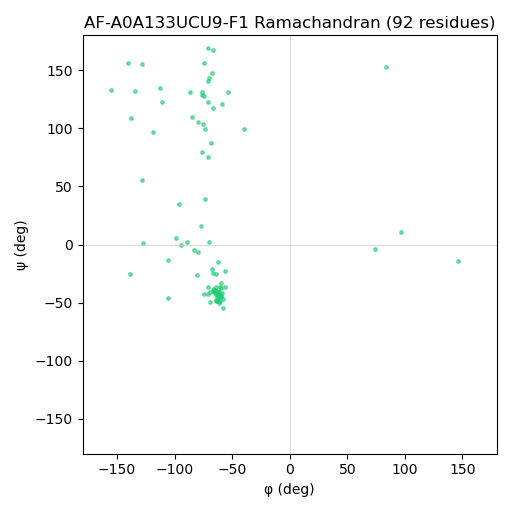 1 72 ? -0.425 -10.284 -1.995 1.00 94.88 72 GLU A C 1
ATOM 527 O O . GLU A 1 72 ? 0.590 -10.334 -1.297 1.00 94.88 72 GLU A O 1
ATOM 532 N N . LEU A 1 73 ? -1.313 -9.294 -1.883 1.00 94.88 73 LEU A N 1
ATOM 533 C CA . LEU A 1 73 ? -1.186 -8.233 -0.892 1.00 94.88 73 LEU A CA 1
ATOM 534 C C . LEU A 1 73 ? -1.443 -8.744 0.528 1.00 94.88 73 LEU A C 1
ATOM 536 O O . LEU A 1 73 ? -0.707 -8.385 1.444 1.00 94.88 73 LEU A O 1
ATOM 540 N N . VAL A 1 74 ? -2.458 -9.585 0.729 1.00 92.75 74 VAL A N 1
ATOM 541 C CA . VAL A 1 74 ? -2.723 -10.194 2.039 1.00 92.75 74 VAL A CA 1
ATOM 542 C C . VAL A 1 74 ? -1.551 -11.070 2.472 1.00 92.75 74 VAL A C 1
ATOM 544 O O . VAL A 1 74 ? -1.092 -10.929 3.604 1.00 92.75 74 VAL A O 1
ATOM 547 N N . ASP A 1 75 ? -1.015 -11.898 1.576 1.00 93.81 75 ASP A N 1
ATOM 548 C CA . ASP A 1 75 ? 0.162 -12.725 1.855 1.00 93.81 75 ASP A CA 1
ATOM 549 C C . ASP A 1 75 ? 1.374 -11.859 2.229 1.00 93.81 75 ASP A C 1
ATOM 551 O O . ASP A 1 75 ? 2.049 -12.116 3.230 1.00 93.81 75 ASP A O 1
ATOM 555 N N . PHE A 1 76 ? 1.604 -10.770 1.488 1.00 94.31 76 PHE A N 1
ATOM 556 C CA . PHE A 1 76 ? 2.655 -9.803 1.799 1.00 94.31 76 PHE A CA 1
ATOM 557 C C . PHE A 1 76 ? 2.478 -9.172 3.188 1.00 94.31 76 PHE A C 1
ATOM 559 O O . PHE A 1 76 ? 3.446 -9.046 3.940 1.00 94.31 76 PHE A O 1
ATOM 566 N N . LEU A 1 77 ? 1.255 -8.782 3.554 1.00 93.38 77 LEU A N 1
ATOM 567 C CA . LEU A 1 77 ? 0.962 -8.163 4.849 1.00 93.38 77 LEU A CA 1
ATOM 568 C C . LEU A 1 77 ? 1.068 -9.161 6.008 1.00 93.38 77 LEU A C 1
ATOM 570 O O . LEU A 1 77 ? 1.567 -8.787 7.068 1.00 93.38 77 LEU A O 1
ATOM 574 N N . LEU A 1 78 ? 0.672 -10.420 5.807 1.00 91.50 78 LEU A N 1
ATOM 575 C CA . LEU A 1 78 ? 0.853 -11.492 6.790 1.00 91.50 78 LEU A CA 1
ATOM 576 C C . LEU A 1 78 ? 2.338 -11.778 7.059 1.00 91.50 78 LEU A C 1
ATOM 578 O O . LEU A 1 78 ? 2.710 -12.043 8.201 1.00 91.50 78 LEU A O 1
ATOM 582 N N . GLU A 1 79 ? 3.190 -11.699 6.034 1.00 91.00 79 GLU A N 1
ATOM 583 C CA . GLU A 1 79 ? 4.640 -11.877 6.180 1.00 91.00 79 GLU A CA 1
ATOM 584 C C . GLU A 1 79 ? 5.314 -10.655 6.827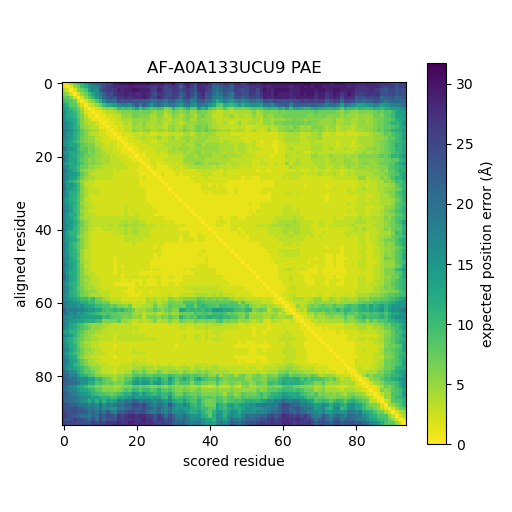 1.00 91.00 79 GLU A C 1
ATOM 586 O O . GLU A 1 79 ? 6.201 -10.798 7.671 1.00 91.00 79 GLU A O 1
ATOM 591 N N . ARG A 1 80 ? 4.928 -9.441 6.411 1.00 89.56 80 ARG A N 1
ATOM 592 C CA . ARG A 1 80 ? 5.690 -8.210 6.683 1.00 89.56 80 ARG A CA 1
ATOM 593 C C . ARG A 1 80 ? 5.090 -7.302 7.744 1.00 89.56 80 ARG A C 1
ATOM 595 O O . ARG A 1 80 ? 5.786 -6.391 8.192 1.00 89.56 80 ARG A O 1
ATOM 602 N N . SER A 1 81 ? 3.841 -7.518 8.150 1.00 86.25 81 SER A N 1
ATOM 603 C CA . SER A 1 81 ? 3.171 -6.674 9.134 1.00 86.25 81 SER A CA 1
ATOM 604 C C . SER A 1 81 ? 2.769 -7.448 10.391 1.00 86.25 81 SER A C 1
ATOM 606 O O . SER A 1 81 ? 1.702 -8.068 10.429 1.00 86.25 81 SER A O 1
ATOM 608 N N . PRO A 1 82 ? 3.588 -7.403 11.461 1.00 71.06 82 PRO A N 1
ATOM 609 C CA . PRO A 1 82 ? 3.242 -8.003 12.745 1.00 71.06 82 PRO A CA 1
ATOM 610 C C . PRO A 1 82 ? 2.087 -7.216 13.383 1.00 71.06 82 PRO A C 1
ATOM 612 O O . PRO A 1 82 ? 2.294 -6.260 14.124 1.00 71.06 82 PRO A O 1
ATOM 615 N N . GLY A 1 83 ? 0.854 -7.591 13.049 1.00 75.25 83 GLY A N 1
ATOM 616 C CA . GLY A 1 83 ? -0.357 -6.895 13.487 1.00 75.25 83 GLY A CA 1
ATOM 617 C C . GLY A 1 83 ? -1.495 -6.893 12.470 1.00 75.25 83 GLY A C 1
ATOM 618 O O . GLY A 1 83 ? -2.629 -6.623 12.876 1.00 75.25 83 GLY A O 1
ATOM 619 N N . TRP A 1 84 ? -1.213 -7.240 11.206 1.00 84.62 84 TRP A N 1
ATOM 620 C CA . TRP A 1 84 ? -2.243 -7.386 10.182 1.00 84.62 84 TRP A CA 1
ATOM 621 C C . TRP A 1 84 ? -3.262 -8.452 10.598 1.00 84.62 84 TRP A C 1
ATOM 623 O O . TRP A 1 84 ? -2.917 -9.612 10.828 1.00 84.62 84 TRP A O 1
ATOM 633 N N . ASP A 1 85 ? -4.525 -8.047 10.707 1.00 81.38 85 ASP A N 1
ATOM 634 C CA . ASP A 1 85 ? -5.659 -8.940 10.924 1.00 81.38 85 ASP A CA 1
ATOM 635 C C . ASP A 1 85 ? -6.806 -8.487 10.026 1.00 81.38 85 ASP A C 1
ATOM 637 O O . ASP A 1 85 ? -7.453 -7.469 10.279 1.00 81.38 85 ASP A O 1
ATOM 641 N N . GLU A 1 86 ? -7.080 -9.278 8.992 1.00 72.81 86 GLU A N 1
ATOM 642 C CA . GLU A 1 86 ? -8.172 -9.042 8.047 1.00 72.81 86 GLU A CA 1
ATOM 643 C C . GLU A 1 86 ? -9.544 -8.942 8.747 1.00 72.81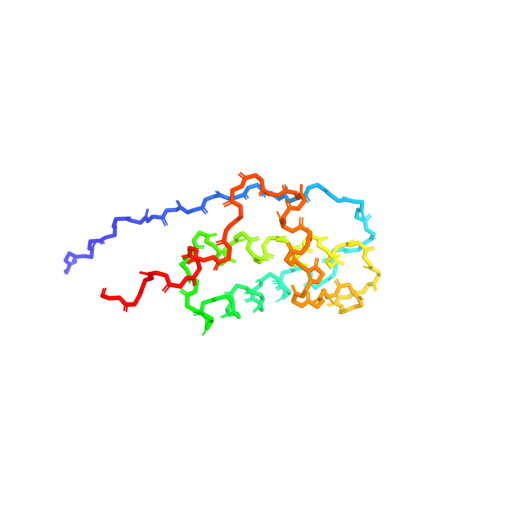 86 GLU A C 1
ATOM 645 O O . GLU A 1 86 ? -10.461 -8.307 8.236 1.00 72.81 86 GLU A O 1
ATOM 650 N N . ARG A 1 87 ? -9.705 -9.509 9.952 1.00 68.31 87 ARG A N 1
ATOM 651 C CA . ARG A 1 87 ? -10.977 -9.485 10.696 1.00 68.31 87 ARG A CA 1
ATOM 652 C C . ARG A 1 87 ? -11.221 -8.171 11.434 1.00 68.31 87 ARG A C 1
ATOM 654 O O . ARG A 1 87 ? -12.377 -7.803 11.623 1.00 68.31 87 ARG A O 1
ATOM 661 N N . LYS A 1 88 ? -10.164 -7.436 11.806 1.00 62.03 88 LYS A N 1
ATOM 662 C CA . LYS A 1 88 ? -10.294 -6.071 12.367 1.00 62.03 88 LYS A CA 1
ATOM 663 C C . LYS A 1 88 ? -10.803 -5.078 11.326 1.00 62.03 88 LYS A C 1
ATOM 665 O O . LYS A 1 88 ? -11.405 -4.060 11.654 1.00 62.03 88 LYS A O 1
ATOM 670 N N . ALA A 1 89 ? -10.625 -5.435 10.063 1.00 58.69 89 ALA A N 1
ATOM 671 C CA . ALA A 1 89 ? -11.006 -4.673 8.898 1.00 58.69 89 ALA A CA 1
ATOM 672 C C . ALA A 1 89 ? -12.538 -4.582 8.682 1.00 58.69 89 ALA A C 1
ATOM 674 O O . ALA A 1 89 ? -12.979 -3.999 7.706 1.00 58.69 89 ALA A O 1
ATOM 675 N N . GLY A 1 90 ? -13.379 -5.137 9.564 1.00 50.16 90 GLY A N 1
ATOM 676 C CA . GLY A 1 90 ? -14.843 -5.085 9.428 1.00 50.16 90 GLY A CA 1
ATOM 677 C C . GLY A 1 90 ? -15.612 -4.560 10.643 1.00 50.16 90 GLY A C 1
ATOM 678 O O . GLY A 1 90 ? -16.842 -4.550 10.612 1.00 50.16 90 GLY A O 1
ATOM 679 N N . GLU A 1 91 ? -14.946 -4.152 11.729 1.00 50.84 91 GLU A N 1
ATOM 680 C CA . GLU A 1 91 ? -15.622 -3.925 13.020 1.00 50.84 91 GLU A CA 1
ATOM 681 C C . GLU A 1 91 ? -16.178 -2.506 13.254 1.00 50.84 91 GLU A C 1
ATOM 683 O O . GLU A 1 91 ? -16.803 -2.273 14.286 1.00 50.84 91 GLU A O 1
ATOM 688 N N . GLN A 1 92 ? -16.076 -1.569 12.303 1.00 49.69 92 GLN A N 1
ATOM 689 C CA . GLN A 1 92 ? -16.641 -0.211 12.459 1.00 49.69 92 GLN A CA 1
ATOM 690 C C . GLN A 1 92 ? -18.028 -0.004 11.828 1.00 49.69 92 GLN A C 1
ATOM 692 O O . GLN A 1 92 ? -18.340 1.087 11.355 1.00 49.69 92 GLN A O 1
ATOM 697 N N . ASN A 1 93 ? -18.892 -1.023 11.843 1.00 41.97 93 ASN A N 1
ATOM 698 C CA . ASN A 1 93 ? -20.301 -0.844 11.469 1.00 41.97 93 ASN A CA 1
ATOM 699 C C . ASN A 1 93 ? -21.276 -1.405 12.519 1.00 41.97 93 ASN A C 1
ATOM 701 O O . ASN A 1 93 ? -22.127 -2.249 12.224 1.00 41.97 93 ASN A O 1
ATOM 705 N N . LYS A 1 94 ? -21.134 -0.928 13.760 1.00 37.91 94 LYS A N 1
ATOM 706 C CA . LYS A 1 94 ? -22.190 -0.940 14.779 1.00 37.91 94 LYS A CA 1
ATOM 707 C C . LYS A 1 94 ? -22.351 0.437 15.398 1.00 37.91 94 LYS A C 1
ATOM 709 O O . LYS A 1 94 ? -21.312 1.066 15.686 1.00 37.91 94 LYS A O 1
#

pLDDT: mean 84.25, std 15.73, range [37.16, 96.31]

Mean predicted aligned error: 6.72 Å

Radius of gyration: 14.31 Å; Cα contacts (8 Å, |Δi|>4): 130; chains: 1; bounding box: 36×40×32 Å

Foldseek 3Di:
DDPPPPPDDDDDDAFDDDFDAQAQLVVQLVVQLVVLVVLQAPNNLSNLLSSLQSRQCRNDPHNPPRRDDPVVSLVSCVVGPPPDDVVNSHPPPD

Solvent-accessible surface area (backbone atoms only — not comparable to full-atom values): 5463 Å² total; per-residue (Å²): 130,91,75,84,72,76,76,81,82,84,86,80,85,77,62,91,64,76,74,68,28,66,52,42,26,66,59,41,21,54,52,39,27,51,52,27,46,77,65,40,22,46,74,68,53,10,50,52,52,6,41,49,37,16,40,48,17,16,54,22,73,53,57,60,74,18,62,62,54,72,67,60,40,51,54,49,36,66,75,72,35,98,79,69,51,82,73,66,25,54,70,83,81,124

InterPro domains:
  IPR002173 Carbohydrate/purine kinase, PfkB, conserved site [PS00584] (21-34)
  IPR011611 Carbohydrate kinase PfkB [PF00294] (9-69)
  IPR029056 Ribokinase-like [G3DSA:3.40.1190.20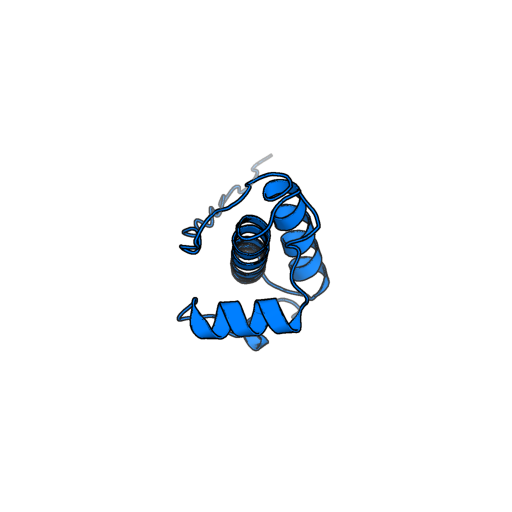] (3-88)
  IPR029056 Ribokinase-like [SSF53613] (6-77)

Organism: NCBI:txid1698263

Secondary structure (DSSP, 8-state):
------------PPPP---S--TTHHHHHHHHHHHHHHTT--HHHHHHHHHHHHHHHTTSSSTTTTPPPHHHHHHHHHHH-TT--TTGGG----

Nearest PDB structures (foldseek):
  1vm7-assembly1_B  TM=9.585E-01  e=7.375E-05  Thermotoga maritima MSB8
  3k9e-assembly1_A  TM=9.457E-01  e=2.052E-04  Escherichia coli O6
  3k9e-assembly1_B  TM=9.359E-01  e=2.458E-04  Escherichia co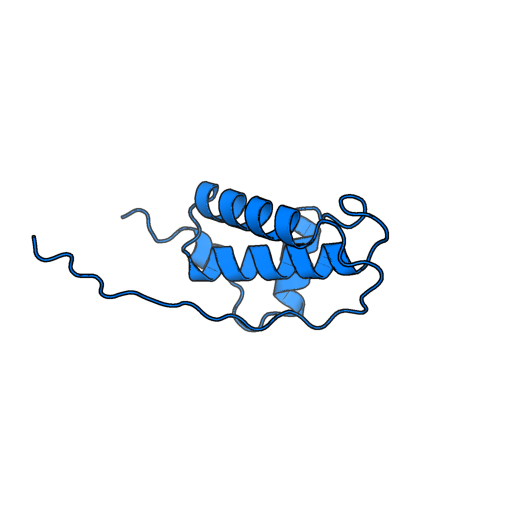li O6
  7vtg-assembly1_A  TM=9.473E-01  e=3.920E-03  Escherichia coli
  7vva-assembly1_A  TM=9.421E-01  e=3.920E-03  Escherichia coli